Protein AF-B3SDQ0-F1 (afdb_monomer_lite)

Radius of gyration: 14.37 Å; chains: 1; bounding box: 38×29×38 Å

Structure (mmCIF, N/CA/C/O backbone):
data_AF-B3SDQ0-F1
#
_entry.id   AF-B3SDQ0-F1
#
loop_
_atom_site.group_PDB
_atom_site.id
_atom_site.type_symbol
_atom_site.label_atom_id
_atom_site.label_alt_id
_atom_site.label_comp_id
_atom_site.label_asym_id
_atom_site.label_entity_id
_atom_site.label_seq_id
_atom_site.pdbx_PDB_ins_code
_atom_site.Cartn_x
_atom_site.Cartn_y
_atom_site.Cartn_z
_atom_site.occupancy
_atom_site.B_iso_or_equiv
_atom_site.auth_seq_id
_atom_site.auth_comp_id
_atom_site.auth_asym_id
_atom_site.auth_atom_id
_atom_site.pdbx_PDB_model_num
ATOM 1 N N . LEU A 1 1 ? 3.861 2.923 15.725 1.00 76.81 1 LEU A N 1
ATOM 2 C CA . LEU A 1 1 ? 3.655 3.001 14.259 1.00 76.81 1 LEU A CA 1
ATOM 3 C C . LEU A 1 1 ? 4.619 2.074 13.528 1.00 76.81 1 LEU A C 1
ATOM 5 O O . LEU A 1 1 ? 4.179 1.387 12.621 1.00 76.81 1 LEU A O 1
ATOM 9 N N . ASP A 1 2 ? 5.866 1.959 13.979 1.00 91.12 2 ASP A N 1
ATOM 10 C CA . ASP A 1 2 ? 6.895 1.105 13.355 1.00 91.12 2 ASP A CA 1
ATOM 11 C C . ASP A 1 2 ? 6.496 -0.373 13.240 1.00 91.12 2 ASP A C 1
ATOM 13 O O . ASP A 1 2 ? 6.662 -0.984 12.187 1.00 91.12 2 ASP A O 1
ATOM 17 N N . GLN A 1 3 ? 5.874 -0.935 14.281 1.00 94.44 3 GLN A N 1
ATOM 18 C CA . GLN A 1 3 ? 5.351 -2.307 14.231 1.00 94.44 3 GLN A CA 1
ATOM 19 C C . GLN A 1 3 ? 4.236 -2.465 13.185 1.00 94.44 3 GLN A C 1
ATOM 21 O O . GLN A 1 3 ? 4.200 -3.457 12.467 1.00 94.44 3 GLN A O 1
ATOM 26 N N . PHE A 1 4 ? 3.345 -1.473 13.058 1.00 94.44 4 PHE A N 1
ATOM 27 C CA . PHE A 1 4 ? 2.298 -1.487 12.031 1.00 94.44 4 PHE A CA 1
ATOM 28 C C . PHE A 1 4 ? 2.902 -1.406 10.627 1.00 94.44 4 PHE A C 1
ATOM 30 O O . PHE A 1 4 ? 2.474 -2.137 9.740 1.00 94.44 4 PHE A O 1
ATOM 37 N N . ALA A 1 5 ? 3.903 -0.540 10.434 1.00 94.00 5 ALA A N 1
ATOM 38 C CA . ALA A 1 5 ? 4.616 -0.421 9.168 1.00 94.00 5 ALA A CA 1
ATOM 39 C C . ALA A 1 5 ? 5.294 -1.745 8.786 1.00 94.00 5 ALA A C 1
ATOM 41 O O . ALA A 1 5 ? 5.126 -2.199 7.660 1.00 94.00 5 ALA A O 1
ATOM 42 N N . SER A 1 6 ? 5.951 -2.403 9.746 1.00 97.00 6 SER A N 1
ATOM 43 C CA . SER A 1 6 ? 6.598 -3.707 9.543 1.00 97.00 6 SER A CA 1
ATOM 44 C C . SER A 1 6 ? 5.587 -4.789 9.144 1.00 97.00 6 SER A C 1
ATOM 46 O O . SER A 1 6 ? 5.798 -5.530 8.188 1.00 97.00 6 SER A O 1
ATOM 48 N N . GLU A 1 7 ? 4.443 -4.864 9.829 1.00 97.81 7 GLU A N 1
ATOM 49 C CA . GLU A 1 7 ? 3.399 -5.838 9.484 1.00 97.81 7 GLU A CA 1
ATOM 50 C C . GLU A 1 7 ? 2.736 -5.549 8.135 1.00 97.81 7 GLU A C 1
ATOM 52 O O . GLU A 1 7 ? 2.388 -6.475 7.399 1.00 97.81 7 GLU A O 1
ATOM 57 N N . LEU A 1 8 ? 2.574 -4.271 7.787 1.00 97.19 8 LEU A N 1
ATOM 58 C CA . LEU A 1 8 ? 2.064 -3.874 6.483 1.00 97.19 8 LEU A CA 1
ATOM 59 C C . LEU A 1 8 ? 3.052 -4.227 5.368 1.00 97.19 8 LEU A C 1
ATOM 61 O O . LEU A 1 8 ? 2.624 -4.735 4.336 1.00 97.19 8 LEU A O 1
ATOM 65 N N . GLU A 1 9 ? 4.349 -4.002 5.573 1.00 97.50 9 GLU A N 1
ATOM 66 C CA . GLU A 1 9 ? 5.406 -4.368 4.628 1.00 97.50 9 GLU A CA 1
ATOM 67 C C . GLU A 1 9 ? 5.407 -5.875 4.348 1.00 97.50 9 GLU A C 1
ATOM 69 O O . GLU A 1 9 ? 5.382 -6.285 3.185 1.00 97.50 9 GLU A O 1
ATOM 74 N N . LEU A 1 10 ? 5.331 -6.705 5.394 1.00 97.75 10 LEU A N 1
ATOM 75 C CA . LEU A 1 10 ? 5.221 -8.159 5.253 1.00 97.75 10 LEU A CA 1
ATOM 76 C C . LEU A 1 10 ? 3.967 -8.559 4.465 1.00 97.75 10 LEU A C 1
ATOM 78 O O . LEU A 1 10 ? 4.038 -9.388 3.557 1.00 97.75 10 LEU A O 1
ATOM 82 N N . ALA A 1 11 ? 2.817 -7.963 4.785 1.00 97.62 11 ALA A N 1
ATOM 83 C CA . ALA A 1 11 ? 1.550 -8.284 4.135 1.00 97.62 11 ALA A CA 1
ATOM 84 C C . ALA A 1 11 ? 1.517 -7.843 2.659 1.00 97.62 11 ALA A C 1
ATOM 86 O O . ALA A 1 11 ? 1.003 -8.567 1.805 1.00 97.62 11 ALA A O 1
ATOM 87 N N . VAL A 1 12 ? 2.085 -6.675 2.343 1.00 97.94 12 VAL A N 1
ATOM 88 C CA . VAL A 1 12 ? 2.237 -6.174 0.969 1.00 97.94 12 VAL A CA 1
ATOM 89 C C . VAL A 1 12 ? 3.178 -7.072 0.173 1.00 97.94 12 VAL A C 1
ATOM 91 O O . VAL A 1 12 ? 2.813 -7.500 -0.920 1.00 97.94 12 VAL A O 1
ATOM 94 N N . THR A 1 13 ? 4.339 -7.410 0.736 1.00 97.50 13 THR A N 1
ATOM 95 C CA . THR A 1 13 ? 5.330 -8.283 0.090 1.00 97.50 13 THR A CA 1
ATOM 96 C C . THR A 1 13 ? 4.726 -9.647 -0.229 1.00 97.50 13 THR A C 1
ATOM 98 O O . THR A 1 13 ? 4.799 -10.098 -1.369 1.00 97.50 13 THR A O 1
ATOM 101 N N . ALA A 1 14 ? 4.036 -10.261 0.737 1.00 97.88 14 ALA A N 1
ATOM 102 C CA . ALA A 1 14 ? 3.358 -11.537 0.532 1.00 97.88 14 ALA A CA 1
ATOM 103 C C . ALA A 1 14 ? 2.234 -11.450 -0.512 1.00 97.88 14 ALA A C 1
ATOM 105 O O . ALA A 1 14 ? 2.096 -12.353 -1.332 1.00 97.88 14 ALA A O 1
ATOM 106 N N . LYS A 1 15 ? 1.439 -10.366 -0.522 1.00 97.69 15 LYS A N 1
ATOM 107 C CA . LYS A 1 15 ? 0.412 -10.158 -1.556 1.00 97.69 15 LYS A CA 1
ATOM 108 C C . LYS A 1 15 ? 1.051 -10.073 -2.940 1.00 97.69 15 LYS A C 1
ATOM 110 O O . LYS A 1 15 ? 0.484 -10.587 -3.891 1.00 97.69 15 LYS A O 1
ATOM 115 N N . PHE A 1 16 ? 2.180 -9.385 -3.080 1.00 98.12 16 PHE A N 1
ATOM 116 C CA . PHE A 1 16 ? 2.767 -9.088 -4.390 1.00 98.12 16 PHE A CA 1
ATOM 117 C C . PHE A 1 16 ? 3.613 -10.228 -4.957 1.00 98.12 16 PHE A C 1
ATOM 119 O O . PHE A 1 16 ? 3.961 -10.179 -6.140 1.00 98.12 16 PHE A O 1
ATOM 126 N N . ASP A 1 17 ? 3.911 -11.250 -4.156 1.00 97.94 17 ASP A N 1
ATOM 127 C CA . ASP A 1 17 ? 4.641 -12.430 -4.603 1.00 97.94 17 ASP A CA 1
ATOM 128 C C . ASP A 1 17 ? 3.949 -13.107 -5.805 1.00 97.94 17 ASP A C 1
ATOM 130 O O . ASP A 1 17 ? 2.719 -13.181 -5.906 1.00 97.94 17 ASP A O 1
ATOM 134 N N . GLY A 1 18 ? 4.746 -13.501 -6.802 1.00 97.94 18 GLY A N 1
ATOM 135 C CA . GLY A 1 18 ? 4.268 -13.993 -8.105 1.00 97.94 18 GLY A CA 1
ATOM 136 C C . GLY A 1 18 ? 3.563 -12.956 -9.004 1.00 97.94 18 GLY A C 1
ATOM 137 O O . GLY A 1 18 ? 3.243 -13.256 -10.158 1.00 97.94 18 GLY A O 1
ATOM 138 N N . HIS A 1 19 ? 3.354 -11.729 -8.518 1.00 98.31 19 HIS A N 1
ATOM 139 C CA . HIS A 1 19 ? 2.640 -10.646 -9.201 1.00 98.31 19 HIS A CA 1
ATOM 140 C C . HIS A 1 19 ? 3.502 -9.389 -9.350 1.00 98.31 19 HIS A C 1
ATOM 142 O O . HIS A 1 19 ? 2.969 -8.282 -9.405 1.00 98.31 19 HIS A O 1
ATOM 148 N N . TRP A 1 20 ? 4.824 -9.538 -9.441 1.00 98.31 20 TRP A N 1
ATOM 149 C CA . TRP A 1 20 ? 5.780 -8.452 -9.662 1.00 98.31 20 TRP A CA 1
ATOM 150 C C . TRP A 1 20 ? 6.523 -8.666 -10.986 1.0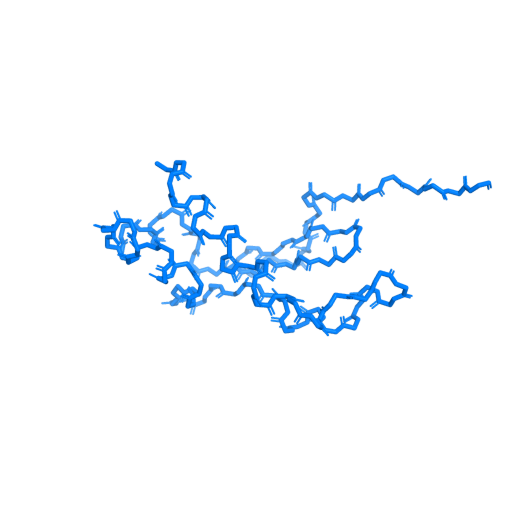0 98.31 20 TRP A C 1
ATOM 152 O O . TRP A 1 20 ? 7.252 -9.643 -11.136 1.00 98.31 20 TRP A O 1
ATOM 162 N N . TYR A 1 21 ? 6.327 -7.774 -11.964 1.00 97.75 21 TYR A N 1
ATOM 163 C CA . TYR A 1 21 ? 6.857 -7.940 -13.328 1.00 97.75 21 TYR A CA 1
ATOM 164 C C . TYR A 1 21 ? 7.682 -6.713 -13.752 1.00 97.75 21 TYR A C 1
ATOM 166 O O . TYR A 1 21 ? 7.137 -5.818 -14.399 1.00 97.75 21 TYR A O 1
ATOM 174 N N . PRO A 1 22 ? 8.986 -6.634 -13.424 1.00 96.38 22 PRO A N 1
ATOM 175 C CA . PRO A 1 22 ? 9.795 -5.439 -13.700 1.00 96.38 22 PRO A CA 1
ATOM 176 C C . PRO A 1 22 ? 9.846 -5.022 -15.178 1.00 96.38 22 PRO A C 1
ATOM 178 O O . PRO A 1 22 ? 9.941 -3.843 -15.494 1.00 96.38 22 PRO A O 1
ATOM 181 N N . GLN A 1 23 ? 9.726 -5.986 -16.086 1.00 96.69 23 GLN A N 1
ATOM 182 C CA . GLN A 1 23 ? 9.792 -5.812 -17.537 1.00 96.69 23 GLN A CA 1
ATOM 183 C C . GLN A 1 23 ? 8.446 -5.379 -18.128 1.00 96.69 23 GLN A C 1
ATOM 185 O O . GLN A 1 23 ? 8.389 -4.912 -19.260 1.00 96.69 23 GLN A O 1
ATOM 190 N N . GLN A 1 24 ? 7.357 -5.540 -17.372 1.00 97.25 24 GLN A N 1
ATOM 191 C CA . GLN A 1 24 ? 6.018 -5.074 -17.728 1.00 97.25 24 GLN A CA 1
ATOM 192 C C . GLN A 1 24 ? 5.352 -4.468 -16.482 1.00 97.25 24 GLN A C 1
ATOM 194 O O . GLN A 1 24 ? 4.442 -5.090 -15.929 1.00 97.25 24 GLN A O 1
ATOM 199 N N . PRO A 1 25 ? 5.781 -3.278 -16.014 1.00 97.19 25 PRO A N 1
ATOM 200 C CA . PRO A 1 25 ? 5.346 -2.734 -14.724 1.00 97.19 25 PRO A CA 1
ATOM 201 C C . PRO A 1 25 ? 3.825 -2.625 -14.563 1.00 97.19 25 PRO A C 1
ATOM 203 O O . PRO A 1 25 ? 3.290 -2.903 -13.491 1.00 97.19 25 PRO A O 1
ATOM 206 N N . SER A 1 26 ? 3.104 -2.316 -15.646 1.00 96.81 26 SER A N 1
ATOM 207 C CA . SER A 1 26 ? 1.639 -2.223 -15.649 1.00 96.81 26 SER A CA 1
ATOM 208 C C . SER A 1 26 ? 0.931 -3.572 -15.460 1.00 96.81 26 SER A C 1
ATOM 210 O O . SER A 1 26 ? -0.213 -3.612 -14.995 1.00 96.81 26 SER A O 1
ATOM 212 N N . LYS A 1 27 ? 1.589 -4.700 -15.766 1.00 98.25 27 LYS A N 1
ATOM 213 C CA . LYS A 1 27 ? 1.026 -6.037 -15.552 1.00 98.25 27 LYS A CA 1
ATOM 214 C C . LYS A 1 27 ? 0.816 -6.252 -14.054 1.00 98.25 27 LYS A C 1
ATOM 216 O O . LYS A 1 27 ? 1.733 -6.107 -13.250 1.00 98.25 27 LYS A O 1
ATOM 221 N N . GLY A 1 28 ? -0.413 -6.582 -13.664 1.00 98.19 28 GLY A N 1
ATOM 222 C CA . GLY A 1 28 ? -0.780 -6.767 -12.257 1.00 98.19 28 GLY A CA 1
ATOM 223 C C . GLY A 1 28 ? -0.908 -5.475 -11.435 1.00 98.19 28 GLY A C 1
ATOM 224 O O . GLY A 1 28 ? -1.171 -5.570 -10.241 1.00 98.19 28 GLY A O 1
ATOM 225 N N . SER A 1 29 ? -0.794 -4.281 -12.031 1.00 98.38 29 SER A N 1
ATOM 226 C CA . SER A 1 29 ? -0.891 -3.005 -11.295 1.00 98.38 29 SER A CA 1
ATOM 227 C C . SER A 1 29 ? -2.222 -2.861 -10.538 1.00 98.38 29 SER A C 1
ATOM 229 O O . SER A 1 29 ? -2.241 -2.549 -9.349 1.00 98.38 29 SER A O 1
ATOM 231 N N . ALA A 1 30 ? -3.350 -3.230 -11.159 1.00 97.94 30 ALA A N 1
ATOM 232 C CA . ALA A 1 30 ? -4.655 -3.232 -10.484 1.00 97.94 30 ALA A CA 1
ATOM 233 C C . ALA A 1 30 ? -4.725 -4.211 -9.295 1.00 97.94 30 ALA A C 1
ATOM 235 O O . ALA A 1 30 ? -5.374 -3.916 -8.296 1.00 97.94 30 ALA A O 1
ATOM 236 N N . TYR A 1 31 ? -4.039 -5.355 -9.384 1.00 98.25 31 TYR A N 1
ATOM 237 C CA . TYR A 1 31 ? -3.958 -6.327 -8.293 1.00 98.25 31 TYR A CA 1
ATOM 238 C C . TYR A 1 31 ? -3.131 -5.779 -7.122 1.00 98.25 31 TYR A C 1
ATOM 240 O O . TYR A 1 31 ? -3.525 -5.911 -5.959 1.00 98.25 31 TYR A O 1
ATOM 248 N N . ARG A 1 32 ? -2.005 -5.122 -7.419 1.00 98.56 32 ARG A N 1
ATOM 249 C CA . ARG A 1 32 ? -1.121 -4.522 -6.413 1.00 98.56 32 ARG A CA 1
ATOM 250 C C . ARG A 1 32 ? -1.674 -3.234 -5.807 1.00 98.56 32 ARG A C 1
ATOM 252 O O . ARG A 1 32 ? -1.344 -2.924 -4.666 1.00 98.56 32 ARG A O 1
ATOM 259 N N . CYS A 1 33 ? -2.560 -2.534 -6.514 1.00 98.19 33 CYS A N 1
ATOM 260 C CA . CYS A 1 33 ? -3.176 -1.299 -6.044 1.00 98.19 33 CYS A CA 1
ATOM 261 C C . CYS A 1 33 ? -3.817 -1.472 -4.654 1.00 98.19 33 CYS A C 1
ATOM 263 O O . CYS A 1 33 ? -4.575 -2.414 -4.400 1.00 98.19 33 CYS A O 1
ATOM 265 N N . ILE A 1 34 ? -3.500 -0.550 -3.745 1.00 98.06 34 ILE A N 1
ATOM 266 C CA . ILE A 1 34 ? -4.097 -0.448 -2.415 1.00 98.06 34 ILE A CA 1
ATOM 267 C C . ILE A 1 34 ? -5.144 0.658 -2.476 1.00 98.06 34 ILE A C 1
ATOM 269 O O . ILE A 1 34 ? -4.825 1.830 -2.683 1.00 98.06 34 ILE A O 1
ATOM 273 N N . VAL A 1 35 ? -6.405 0.269 -2.299 1.00 97.56 35 VAL A N 1
ATOM 274 C CA . VAL A 1 35 ? -7.549 1.177 -2.405 1.00 97.56 35 VAL A CA 1
ATOM 275 C C . VAL A 1 35 ? -8.226 1.342 -1.053 1.00 97.56 35 VAL A C 1
ATOM 277 O O . VAL A 1 35 ? -8.605 0.364 -0.412 1.00 97.56 35 VAL A O 1
ATOM 280 N N . ILE A 1 36 ? -8.422 2.594 -0.657 1.00 97.06 36 ILE A N 1
ATOM 281 C CA . ILE A 1 36 ? -9.314 3.004 0.427 1.00 97.06 36 ILE A CA 1
ATOM 282 C C . ILE A 1 36 ? -10.445 3.780 -0.237 1.00 97.06 36 ILE A C 1
ATOM 284 O O . ILE A 1 36 ? -10.187 4.710 -0.995 1.00 97.06 36 ILE A O 1
ATOM 288 N N . ASN A 1 37 ? -11.696 3.394 -0.003 1.00 94.50 37 ASN A N 1
ATOM 289 C CA . ASN A 1 37 ? -12.857 4.103 -0.550 1.00 94.50 37 ASN A CA 1
ATOM 290 C C . ASN A 1 37 ? -14.067 3.907 0.365 1.00 94.50 37 ASN A C 1
ATOM 292 O O . ASN A 1 37 ? -14.829 2.954 0.207 1.00 94.50 37 ASN A O 1
ATOM 296 N N . GLY A 1 38 ? -14.174 4.740 1.401 1.00 89.00 38 GLY A N 1
ATOM 297 C CA . GLY A 1 38 ? -15.167 4.580 2.473 1.00 89.00 38 GLY A CA 1
ATOM 298 C C . GLY A 1 38 ? -14.953 3.350 3.373 1.00 89.00 38 GLY A C 1
ATOM 299 O O . GLY A 1 38 ? -15.609 3.226 4.403 1.00 89.00 38 GLY A O 1
ATOM 300 N N . LYS A 1 39 ? -14.024 2.458 3.011 1.00 92.44 39 LYS A N 1
ATOM 301 C CA . LYS A 1 39 ? -13.572 1.294 3.779 1.00 92.44 39 LYS A CA 1
ATOM 302 C C . LYS A 1 39 ? -12.058 1.169 3.673 1.00 92.44 39 LYS A C 1
ATOM 304 O O . LYS A 1 39 ? -11.488 1.490 2.626 1.00 92.44 39 LYS A O 1
ATOM 309 N N . LEU A 1 40 ? -11.432 0.722 4.759 1.00 95.44 40 LEU A N 1
ATOM 310 C CA . LEU A 1 40 ? -9.994 0.499 4.821 1.00 95.44 40 LEU A CA 1
ATOM 311 C C . LEU A 1 40 ? -9.623 -0.729 3.975 1.00 95.44 40 LEU A C 1
ATOM 313 O O . LEU A 1 40 ? -10.405 -1.668 3.849 1.00 95.44 40 LEU A O 1
ATOM 317 N N . HIS A 1 41 ? -8.437 -0.718 3.370 1.00 97.00 41 HIS A N 1
ATOM 318 C CA . HIS A 1 41 ? -7.978 -1.862 2.588 1.00 97.00 41 HIS A CA 1
ATOM 319 C C . HIS A 1 41 ? -7.698 -3.072 3.507 1.00 97.00 41 HIS A C 1
ATOM 321 O O . HIS A 1 41 ? -7.065 -2.880 4.549 1.00 97.00 41 HIS A O 1
ATOM 327 N N . PRO A 1 42 ? -8.031 -4.319 3.114 1.00 96.38 42 PRO A N 1
ATOM 328 C CA . PRO A 1 42 ? -7.837 -5.498 3.965 1.00 96.38 42 PRO A CA 1
ATOM 329 C C . PRO A 1 42 ? -6.407 -5.692 4.487 1.00 96.38 42 PRO A C 1
ATOM 331 O O . PRO A 1 42 ? -6.225 -6.097 5.627 1.00 96.38 42 PRO A O 1
ATOM 334 N N . LEU A 1 43 ? -5.379 -5.356 3.697 1.00 96.81 43 LEU A N 1
ATOM 335 C CA . LEU A 1 43 ? -3.983 -5.415 4.172 1.00 96.81 43 LEU A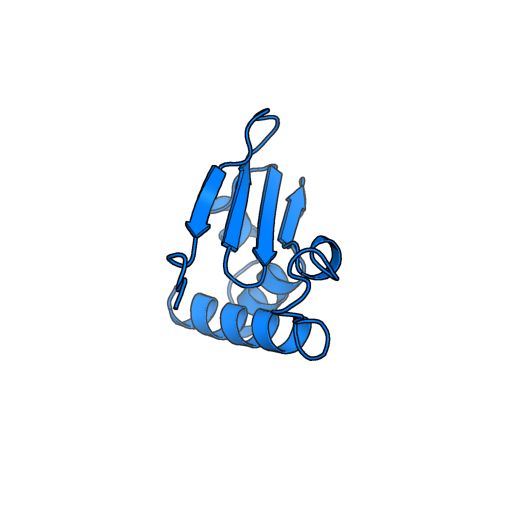 CA 1
ATOM 336 C C . LEU A 1 43 ? -3.716 -4.477 5.359 1.00 96.81 43 LEU A C 1
ATOM 338 O O . LEU A 1 43 ? -3.009 -4.847 6.292 1.00 96.81 43 LEU A O 1
ATOM 342 N N . LEU A 1 44 ? -4.299 -3.276 5.340 1.00 96.75 44 LEU A N 1
ATOM 343 C CA . LEU A 1 44 ? -4.166 -2.313 6.433 1.00 96.75 44 LEU A CA 1
ATOM 344 C C . LEU A 1 44 ? -4.933 -2.805 7.666 1.00 96.75 44 LEU A C 1
ATOM 346 O O . LEU A 1 44 ? -4.446 -2.673 8.784 1.00 96.75 44 LEU A O 1
ATOM 350 N N . GLU A 1 45 ? -6.106 -3.414 7.475 1.00 96.50 45 GLU A N 1
ATOM 351 C CA . GLU A 1 45 ? -6.877 -4.028 8.563 1.00 96.50 45 GLU A CA 1
ATOM 352 C C . GLU A 1 45 ? -6.129 -5.207 9.201 1.00 96.50 45 GLU A C 1
ATOM 354 O O . GLU A 1 45 ? -6.076 -5.314 10.426 1.00 96.50 45 GLU A O 1
ATOM 359 N N . GLN A 1 46 ? -5.510 -6.064 8.385 1.00 96.31 46 GLN A N 1
ATOM 360 C CA . GLN A 1 46 ? -4.702 -7.194 8.840 1.00 96.31 46 GLN A CA 1
ATOM 361 C C . GLN A 1 46 ? -3.479 -6.733 9.635 1.00 96.31 46 GLN A C 1
ATOM 363 O O . GLN A 1 46 ? -3.258 -7.231 10.739 1.00 96.31 46 GLN A O 1
ATOM 368 N N . ALA A 1 47 ? -2.724 -5.759 9.117 1.00 97.00 47 ALA A N 1
ATOM 369 C CA . ALA A 1 47 ? -1.577 -5.190 9.818 1.00 97.00 47 ALA A CA 1
ATOM 370 C C . ALA A 1 47 ? -1.998 -4.559 11.155 1.00 97.00 47 ALA A C 1
ATOM 372 O O . ALA A 1 47 ? -1.376 -4.825 12.180 1.00 97.00 47 ALA A O 1
ATOM 373 N N . ALA A 1 48 ? -3.107 -3.807 11.174 1.00 96.12 48 ALA A N 1
ATOM 374 C CA . ALA A 1 48 ? -3.664 -3.214 12.391 1.00 96.12 48 ALA A CA 1
ATOM 375 C C . ALA A 1 48 ? -3.997 -4.280 13.443 1.00 96.12 48 ALA A C 1
ATOM 377 O O . ALA A 1 48 ? -3.582 -4.174 14.598 1.00 96.12 48 ALA A O 1
ATOM 378 N N . LYS A 1 49 ? -4.690 -5.345 13.020 1.00 96.00 49 LYS A N 1
ATOM 379 C CA . LYS A 1 49 ? -5.084 -6.458 13.887 1.00 96.00 49 LYS A CA 1
ATOM 380 C C . LYS A 1 49 ? -3.875 -7.151 14.512 1.00 96.00 49 LYS A C 1
ATOM 382 O O . LYS A 1 49 ? -3.913 -7.453 15.701 1.00 96.00 49 LYS A O 1
ATOM 387 N N . LYS A 1 50 ? -2.815 -7.395 13.737 1.00 96.75 50 LYS A N 1
ATOM 388 C CA . LYS A 1 50 ? -1.605 -8.070 14.230 1.00 96.75 50 LYS A CA 1
ATOM 389 C C . LYS A 1 50 ? -0.888 -7.297 15.332 1.00 96.75 50 LYS A C 1
ATOM 391 O O . LYS A 1 50 ? -0.363 -7.914 16.249 1.00 96.75 50 LYS A O 1
ATOM 396 N N . VAL A 1 51 ? -0.917 -5.968 15.276 1.00 96.12 51 VAL A N 1
ATOM 397 C CA . VAL A 1 51 ? -0.306 -5.109 16.303 1.00 96.12 51 VAL A CA 1
ATOM 398 C C . VAL A 1 51 ? -1.293 -4.667 17.391 1.00 96.12 51 VAL A C 1
ATOM 400 O O . VAL A 1 51 ? -0.980 -3.787 18.187 1.00 96.12 51 VAL A O 1
ATOM 403 N N . GLY A 1 52 ? -2.502 -5.240 17.424 1.00 96.12 52 GLY A N 1
ATOM 404 C CA . GLY A 1 52 ? -3.516 -4.931 18.435 1.00 96.12 52 GLY A CA 1
ATOM 405 C C . GLY A 1 52 ? -4.133 -3.532 18.324 1.00 96.12 52 GLY A C 1
ATOM 406 O O . GLY A 1 52 ? -4.689 -3.030 19.299 1.00 96.12 52 GLY A O 1
ATOM 407 N N . VAL A 1 53 ? -4.055 -2.885 17.157 1.00 94.75 53 VAL A N 1
ATOM 408 C CA . VAL A 1 53 ? -4.627 -1.551 16.922 1.00 94.75 53 VAL A CA 1
ATOM 409 C C . VAL A 1 53 ? -5.968 -1.674 16.201 1.00 94.75 53 VAL A C 1
ATOM 411 O O . VAL A 1 53 ? -6.108 -2.406 15.222 1.00 94.75 53 VAL A O 1
ATOM 414 N N . SER A 1 54 ? -6.971 -0.917 16.655 1.00 94.88 54 SER A N 1
ATOM 415 C CA . SER A 1 54 ? -8.272 -0.859 15.980 1.00 94.88 54 SER A CA 1
ATOM 416 C C . SER A 1 54 ? -8.132 -0.312 14.557 1.00 94.88 54 SER A C 1
ATOM 418 O O . SER A 1 54 ? -7.575 0.769 14.344 1.00 94.88 54 SER A O 1
ATOM 420 N N . SER A 1 55 ? -8.727 -0.998 13.581 1.00 92.62 55 SER A N 1
ATOM 421 C CA . SER A 1 55 ? -8.788 -0.536 12.188 1.00 92.62 55 SER A CA 1
ATOM 422 C C . SER A 1 55 ? -9.451 0.840 12.056 1.00 92.62 55 SER A C 1
ATOM 424 O O . SER A 1 55 ? -9.110 1.596 11.154 1.00 92.62 55 SER A O 1
ATOM 426 N N . GLN A 1 56 ? -10.341 1.215 12.983 1.00 92.69 56 GLN A N 1
ATOM 427 C CA . GLN A 1 56 ? -10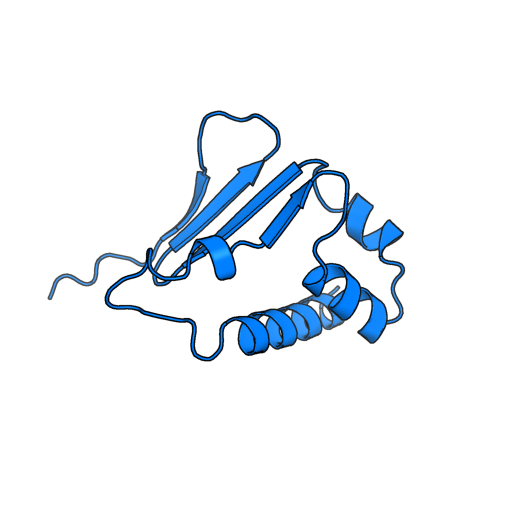.963 2.544 13.018 1.00 92.69 56 GLN A CA 1
ATOM 428 C C . GLN A 1 56 ? -9.960 3.644 13.384 1.00 92.69 56 GLN A C 1
ATOM 430 O O . GLN A 1 56 ? -10.088 4.764 12.898 1.00 92.69 56 GLN A O 1
ATOM 435 N N . ILE A 1 57 ? -8.970 3.347 14.234 1.00 92.69 57 ILE A N 1
ATOM 436 C CA . ILE A 1 57 ? -7.884 4.284 14.550 1.00 92.69 57 ILE A CA 1
ATOM 437 C C . ILE A 1 57 ? -7.016 4.464 13.310 1.00 92.69 57 ILE A C 1
ATOM 439 O O . ILE A 1 57 ? -6.791 5.594 12.892 1.00 92.69 57 ILE A O 1
ATOM 443 N N . ILE A 1 58 ? -6.616 3.361 12.671 1.00 93.19 58 ILE A N 1
ATOM 444 C CA . ILE A 1 58 ? -5.825 3.396 11.436 1.00 93.19 58 ILE A CA 1
ATOM 445 C C . ILE A 1 58 ? -6.549 4.181 10.338 1.00 93.19 58 ILE A C 1
ATOM 447 O O . ILE A 1 58 ? -5.946 5.055 9.725 1.00 93.19 58 ILE A O 1
ATOM 451 N N . ALA A 1 59 ? -7.849 3.948 10.140 1.00 93.00 59 ALA A N 1
ATOM 452 C CA . ALA A 1 59 ? -8.642 4.633 9.121 1.00 93.00 59 ALA A CA 1
ATOM 453 C C . ALA A 1 59 ? -8.642 6.165 9.264 1.00 93.00 59 ALA A C 1
ATOM 455 O O . ALA A 1 59 ? -8.665 6.854 8.250 1.00 93.00 59 ALA A O 1
ATOM 456 N N . LYS A 1 60 ? -8.543 6.712 10.487 1.00 93.00 60 LYS A N 1
ATOM 457 C CA . LYS A 1 60 ? -8.471 8.170 10.719 1.00 93.00 60 LYS A CA 1
ATOM 458 C C . LYS A 1 60 ? -7.192 8.815 10.179 1.00 93.00 60 LYS A C 1
ATOM 460 O O . LYS A 1 60 ? -7.163 10.028 10.002 1.00 93.00 60 LYS A O 1
ATOM 465 N N . HIS A 1 61 ? -6.147 8.028 9.932 1.00 91.50 61 HIS A N 1
ATOM 466 C CA . HIS A 1 61 ? -4.883 8.511 9.374 1.00 91.50 61 HIS A CA 1
ATOM 467 C C . HIS A 1 61 ? -4.857 8.504 7.840 1.00 91.50 61 HIS A C 1
ATOM 469 O O . HIS A 1 61 ? -3.898 8.997 7.249 1.00 91.50 61 HIS A O 1
ATOM 475 N N . PHE A 1 62 ? -5.893 7.970 7.190 1.00 93.00 62 PHE A N 1
ATOM 476 C CA . PHE A 1 62 ? -6.003 7.925 5.737 1.00 93.00 62 PHE A CA 1
ATOM 477 C C . PHE A 1 62 ? -7.105 8.862 5.232 1.00 93.00 62 PHE A C 1
ATOM 479 O O . PHE A 1 62 ? -8.085 9.113 5.935 1.00 93.00 62 PHE A O 1
ATOM 486 N N . PRO A 1 63 ? -6.990 9.375 3.995 1.00 94.12 63 PRO A N 1
ATOM 487 C CA . PRO A 1 63 ? -8.092 10.092 3.373 1.00 94.12 63 PRO A CA 1
ATOM 488 C C . PRO A 1 63 ? -9.250 9.134 3.050 1.00 94.12 63 PRO A C 1
ATOM 490 O O . PRO A 1 63 ? -9.050 7.938 2.833 1.00 94.12 63 PRO A O 1
ATOM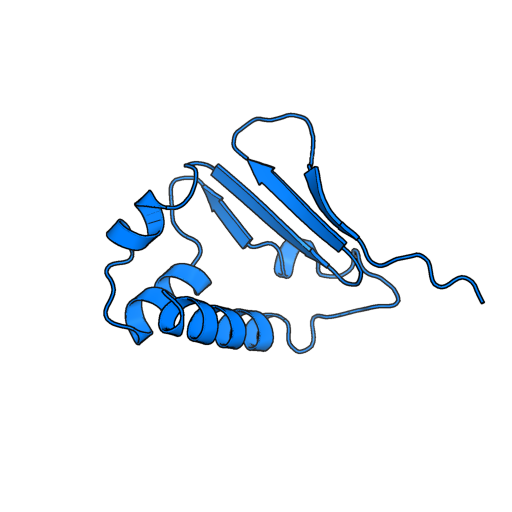 493 N N . ASN A 1 64 ? -10.463 9.685 2.944 1.00 90.75 64 ASN A N 1
ATOM 494 C CA . ASN A 1 64 ? -11.690 8.918 2.676 1.00 90.75 64 ASN A CA 1
ATOM 495 C C . ASN A 1 64 ? -11.627 8.092 1.383 1.00 90.75 64 ASN A C 1
ATOM 497 O O . ASN A 1 64 ? -12.269 7.041 1.282 1.00 90.75 64 ASN A O 1
ATOM 501 N N . LYS A 1 65 ? -10.876 8.581 0.391 1.00 96.25 65 LYS A N 1
ATOM 502 C CA . LYS A 1 65 ? -10.615 7.882 -0.860 1.00 96.25 65 LYS A CA 1
ATOM 503 C C . LYS A 1 65 ? -9.133 8.023 -1.229 1.00 96.25 65 LYS A C 1
ATOM 505 O O . LYS A 1 65 ? -8.634 9.134 -1.395 1.00 96.25 65 LYS A O 1
ATOM 510 N N . LEU A 1 66 ? -8.440 6.897 -1.353 1.00 97.44 66 LEU A N 1
ATOM 511 C CA . LEU A 1 66 ? -7.043 6.774 -1.766 1.00 97.44 66 LEU A CA 1
ATOM 512 C C . LEU A 1 66 ? -6.928 5.626 -2.761 1.00 97.44 66 LEU A C 1
ATOM 514 O O . LEU A 1 66 ? -7.433 4.535 -2.511 1.00 97.44 66 LEU A O 1
ATOM 518 N N . TYR A 1 67 ? -6.199 5.860 -3.840 1.00 97.88 67 TYR A N 1
ATOM 519 C CA . TYR A 1 67 ? -5.664 4.819 -4.705 1.00 97.88 67 TYR A CA 1
ATOM 520 C C . TYR A 1 67 ? -4.151 4.942 -4.643 1.00 97.88 67 TYR A C 1
ATOM 522 O O . TYR A 1 67 ? -3.632 6.027 -4.900 1.00 97.88 67 TYR A O 1
ATOM 530 N N . LEU A 1 68 ? -3.465 3.872 -4.265 1.00 98.25 68 LEU A N 1
ATOM 531 C CA . LEU A 1 68 ? -2.012 3.803 -4.206 1.00 98.25 68 LEU A CA 1
ATOM 532 C C . LEU A 1 68 ? -1.554 2.668 -5.118 1.00 98.25 68 LEU A C 1
ATOM 534 O O . LEU A 1 68 ? -1.869 1.505 -4.868 1.00 98.25 68 LEU A O 1
ATOM 538 N N . TRP A 1 69 ? -0.834 3.012 -6.176 1.00 98.50 69 TRP A N 1
ATOM 539 C CA . TRP A 1 69 ? -0.186 2.066 -7.072 1.00 98.50 69 TRP A CA 1
ATOM 540 C C . TRP A 1 69 ? 1.253 1.866 -6.623 1.00 98.50 69 TRP A C 1
ATOM 542 O O . TRP A 1 69 ? 1.978 2.829 -6.370 1.00 98.50 69 TRP A O 1
ATOM 552 N N . ILE A 1 70 ? 1.632 0.600 -6.483 1.00 98.38 70 ILE A N 1
ATOM 553 C CA . ILE A 1 70 ? 2.981 0.179 -6.123 1.00 98.38 70 ILE A CA 1
ATOM 554 C C . ILE A 1 70 ? 3.417 -0.756 -7.241 1.00 98.38 70 ILE A C 1
ATOM 556 O O . ILE A 1 70 ? 3.064 -1.940 -7.263 1.00 98.38 70 ILE A O 1
ATOM 560 N N . ASP A 1 71 ? 4.120 -0.185 -8.206 1.00 98.38 71 ASP A N 1
ATOM 561 C CA . ASP A 1 71 ? 4.525 -0.843 -9.434 1.00 98.38 71 ASP A CA 1
ATOM 562 C C . ASP A 1 71 ?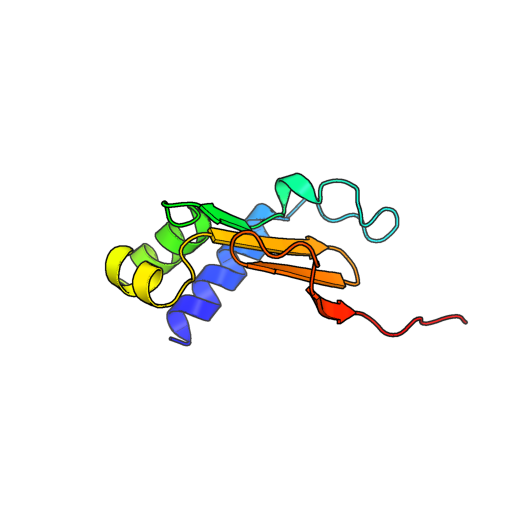 6.057 -0.864 -9.525 1.00 98.38 71 ASP A C 1
ATOM 564 O O . ASP A 1 71 ? 6.743 -0.073 -8.869 1.00 98.38 71 ASP A O 1
ATOM 568 N N . PRO A 1 72 ? 6.645 -1.786 -10.304 1.00 97.94 72 PRO A N 1
ATOM 569 C CA . PRO A 1 72 ? 8.076 -1.748 -10.544 1.00 97.94 72 PRO A CA 1
ATOM 570 C C . PRO A 1 72 ? 8.508 -0.370 -11.042 1.00 97.94 72 PRO A C 1
ATOM 572 O O . PRO A 1 72 ? 7.972 0.132 -12.027 1.00 97.94 72 PRO A O 1
ATOM 575 N N . ASN A 1 73 ? 9.494 0.209 -10.355 1.00 96.44 73 ASN A N 1
ATOM 576 C CA . ASN A 1 73 ? 10.081 1.520 -10.636 1.00 96.44 73 ASN A CA 1
ATOM 577 C C . ASN A 1 73 ? 9.180 2.738 -10.377 1.00 96.44 73 ASN A C 1
ATOM 579 O O . ASN A 1 73 ? 9.662 3.853 -10.546 1.00 96.44 73 ASN A O 1
ATOM 583 N N . GLU A 1 74 ? 7.933 2.580 -9.929 1.00 98.06 74 GLU A N 1
ATOM 584 C CA . GLU A 1 74 ? 7.053 3.716 -9.642 1.00 98.06 74 GLU A CA 1
ATOM 585 C C . GLU A 1 74 ? 6.124 3.442 -8.452 1.00 98.06 74 GLU A C 1
ATOM 587 O O . GLU A 1 74 ? 5.460 2.411 -8.364 1.00 98.06 74 GLU A O 1
ATOM 592 N N . VAL A 1 75 ? 6.023 4.415 -7.547 1.00 98.38 75 VAL A N 1
ATOM 593 C CA . VAL A 1 75 ? 4.927 4.488 -6.577 1.00 98.38 75 VAL A CA 1
ATOM 594 C C . VAL A 1 75 ? 4.167 5.770 -6.842 1.00 98.38 75 VAL A C 1
ATOM 596 O O . VAL A 1 75 ? 4.737 6.862 -6.796 1.00 98.38 75 VAL A O 1
ATOM 599 N N . SER A 1 76 ? 2.872 5.656 -7.094 1.00 98.44 76 SER A N 1
ATOM 600 C CA . SER A 1 76 ? 2.015 6.790 -7.422 1.00 98.44 76 SER A CA 1
ATOM 601 C C . SER A 1 76 ? 0.669 6.671 -6.726 1.00 98.44 76 SER A C 1
ATOM 603 O O . SER A 1 76 ? 0.249 5.599 -6.295 1.00 98.44 76 SER A O 1
ATOM 605 N N . TYR A 1 77 ? -0.005 7.798 -6.527 1.00 98.25 77 TYR A N 1
ATOM 606 C CA . TYR A 1 77 ? -1.252 7.827 -5.785 1.00 98.25 77 TYR A CA 1
ATOM 607 C C . TYR A 1 77 ? -2.239 8.856 -6.320 1.00 98.25 77 TYR A C 1
ATOM 609 O O . TYR A 1 77 ? -1.888 9.840 -6.972 1.00 98.25 77 TYR A O 1
ATOM 617 N N . ARG A 1 78 ? -3.508 8.649 -5.979 1.00 97.75 78 ARG A N 1
ATOM 618 C CA . ARG A 1 78 ? -4.592 9.607 -6.179 1.00 97.75 78 ARG A CA 1
ATOM 619 C C . ARG A 1 78 ? -5.446 9.677 -4.925 1.00 97.75 78 ARG A C 1
ATOM 621 O O . ARG A 1 78 ? -5.905 8.651 -4.429 1.00 97.75 78 ARG A O 1
ATOM 628 N N . ILE A 1 79 ? -5.678 10.889 -4.438 1.00 96.25 79 ILE A N 1
ATOM 629 C CA . ILE A 1 79 ? -6.514 11.148 -3.264 1.00 96.25 79 ILE A CA 1
ATOM 630 C C . ILE A 1 79 ? -7.831 11.776 -3.715 1.00 96.25 79 ILE A C 1
ATOM 632 O O . ILE A 1 79 ? -7.836 12.703 -4.526 1.00 96.25 79 ILE A O 1
ATOM 636 N N . ASN A 1 80 ? -8.940 11.311 -3.143 1.00 91.38 80 ASN A N 1
ATOM 637 C CA . ASN A 1 80 ? -10.290 11.797 -3.417 1.00 91.38 80 ASN A CA 1
ATOM 638 C C . ASN A 1 80 ? -10.595 11.800 -4.924 1.00 91.38 80 ASN A C 1
ATOM 640 O O . ASN A 1 80 ? -10.246 10.855 -5.634 1.00 91.38 80 ASN A O 1
ATOM 644 N N . ASP A 1 81 ? -11.250 12.854 -5.400 1.00 89.12 81 ASP A N 1
ATOM 645 C CA . ASP A 1 81 ? -11.627 13.031 -6.801 1.00 89.12 81 ASP A CA 1
ATOM 646 C C . ASP A 1 81 ? -10.638 13.951 -7.540 1.00 89.12 81 ASP A C 1
ATOM 648 O O . ASP A 1 81 ? -10.984 14.618 -8.518 1.00 89.12 81 ASP A O 1
ATOM 652 N N . GLN A 1 82 ? -9.384 14.012 -7.068 1.00 91.44 82 GLN A N 1
ATOM 653 C CA . GLN A 1 82 ? -8.329 14.735 -7.772 1.00 91.44 82 GLN A CA 1
ATOM 654 C C . GLN A 1 82 ? -8.134 14.130 -9.162 1.00 91.44 82 GLN A C 1
ATOM 656 O O . GLN A 1 82 ? -7.972 12.921 -9.311 1.00 91.44 82 GLN A O 1
ATOM 661 N N . ARG A 1 83 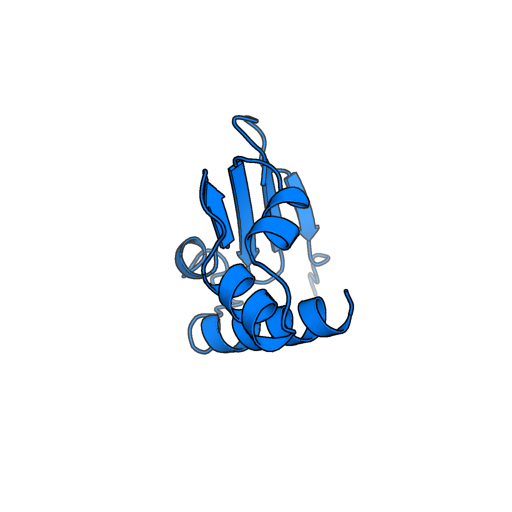? -8.122 14.981 -10.192 1.00 88.81 83 ARG A N 1
ATOM 662 C CA . ARG A 1 83 ? -7.922 14.531 -11.578 1.00 88.81 83 ARG A CA 1
ATOM 663 C C . ARG A 1 83 ? -6.518 13.975 -11.813 1.00 88.81 83 ARG A C 1
ATOM 665 O O . ARG A 1 83 ? -6.362 13.044 -12.593 1.00 88.81 83 ARG A O 1
ATOM 672 N N . ALA A 1 84 ? -5.519 14.546 -11.144 1.00 93.56 84 ALA A N 1
ATOM 673 C CA . ALA A 1 84 ? -4.124 14.171 -11.320 1.00 93.56 84 ALA A CA 1
ATOM 674 C C . ALA A 1 84 ? -3.733 12.991 -10.422 1.00 93.56 84 ALA A C 1
ATOM 676 O O . ALA A 1 84 ? -4.033 12.980 -9.226 1.00 93.56 84 ALA A O 1
ATOM 677 N N . ILE A 1 85 ? -3.012 12.035 -11.007 1.00 96.62 85 ILE A N 1
ATOM 678 C CA . ILE A 1 85 ? -2.203 11.065 -10.269 1.00 96.62 85 ILE A CA 1
ATOM 679 C C . ILE A 1 85 ? -0.888 11.763 -9.911 1.00 96.62 85 ILE A C 1
ATOM 681 O O . ILE A 1 85 ? -0.322 12.485 -10.732 1.00 96.62 85 ILE A O 1
ATOM 685 N N . LYS A 1 86 ? -0.428 11.585 -8.675 1.00 97.44 86 LYS A N 1
ATOM 686 C CA . LYS A 1 86 ? 0.831 12.139 -8.176 1.00 97.44 86 LYS A CA 1
ATOM 687 C C . LYS A 1 86 ? 1.837 11.018 -7.976 1.00 97.44 86 LYS A C 1
ATOM 689 O O . LYS A 1 86 ? 1.515 10.010 -7.353 1.00 97.44 86 LYS A O 1
ATOM 694 N N . THR A 1 87 ? 3.056 11.221 -8.448 1.00 97.88 87 THR A N 1
ATOM 695 C CA . THR A 1 87 ? 4.161 10.287 -8.229 1.00 97.88 87 THR A CA 1
ATOM 696 C C . THR A 1 87 ? 4.796 10.557 -6.868 1.00 97.88 87 THR A C 1
ATOM 698 O O . THR A 1 87 ? 5.156 11.691 -6.556 1.00 97.88 87 THR A O 1
ATOM 701 N N . LEU A 1 88 ? 4.896 9.518 -6.042 1.00 97.75 88 LEU A N 1
ATOM 702 C CA . LEU A 1 88 ? 5.608 9.529 -4.763 1.00 97.75 88 LEU A CA 1
ATOM 703 C C . LEU A 1 88 ? 7.061 9.075 -4.940 1.00 97.75 88 LEU A C 1
ATOM 705 O O . LEU A 1 88 ? 7.962 9.640 -4.330 1.00 97.75 88 LEU A O 1
ATOM 709 N N . TYR A 1 89 ? 7.276 8.067 -5.783 1.00 97.75 89 TYR A N 1
ATOM 710 C CA . TYR A 1 89 ? 8.587 7.537 -6.129 1.00 97.75 89 TYR A CA 1
ATOM 711 C C . TYR A 1 89 ? 8.627 7.214 -7.619 1.00 97.75 89 TYR A C 1
ATOM 713 O O . TYR A 1 89 ? 7.674 6.659 -8.157 1.00 97.75 89 TYR A O 1
ATOM 721 N N . SER A 1 90 ? 9.748 7.527 -8.256 1.00 96.31 90 SER A N 1
ATOM 722 C CA . SER A 1 90 ? 10.110 7.032 -9.579 1.00 96.31 90 SER A CA 1
ATOM 723 C C . SER A 1 90 ? 11.572 6.631 -9.512 1.00 96.31 90 SER A C 1
ATOM 725 O O . SER A 1 90 ? 12.401 7.428 -9.062 1.00 96.31 90 SER A O 1
ATOM 727 N N . ALA A 1 91 ? 11.902 5.421 -9.952 1.00 92.19 91 ALA A N 1
ATOM 728 C CA . ALA A 1 91 ? 13.292 5.032 -10.093 1.00 92.19 91 ALA A CA 1
ATOM 729 C C . ALA A 1 91 ? 13.957 5.945 -11.140 1.00 92.19 91 ALA A C 1
ATOM 731 O O . ALA A 1 91 ? 13.318 6.298 -12.139 1.00 92.19 91 ALA A O 1
ATOM 732 N N . PRO A 1 92 ? 15.216 6.359 -10.926 1.00 83.00 92 PRO A N 1
ATOM 733 C CA . PRO A 1 92 ? 15.967 7.037 -11.966 1.00 83.00 92 PRO A CA 1
ATOM 734 C C . PRO A 1 92 ? 16.102 6.106 -13.172 1.00 83.00 92 PRO A C 1
ATOM 736 O O . PRO A 1 92 ? 16.376 4.917 -13.009 1.00 83.00 92 PRO A O 1
ATOM 739 N N . ASN A 1 93 ? 15.925 6.647 -14.380 1.00 65.56 93 ASN A N 1
ATOM 740 C CA . ASN A 1 93 ? 16.192 5.905 -15.608 1.00 65.56 93 ASN A CA 1
ATOM 741 C C . ASN A 1 93 ? 17.676 5.524 -15.634 1.00 65.56 93 ASN A C 1
ATOM 743 O O . ASN A 1 93 ? 18.528 6.356 -15.947 1.00 65.56 93 ASN A O 1
ATOM 747 N N . THR A 1 94 ? 17.995 4.272 -15.322 1.00 54.59 94 THR A N 1
ATOM 748 C CA . THR A 1 94 ? 19.300 3.683 -15.617 1.00 54.59 94 THR A CA 1
ATOM 749 C C . THR A 1 94 ? 19.316 3.290 -17.089 1.00 54.59 94 THR A C 1
ATOM 751 O O . THR A 1 94 ? 19.259 2.119 -17.453 1.00 54.59 94 THR A O 1
ATOM 754 N N . ASN A 1 95 ? 19.358 4.298 -17.959 1.00 47.34 95 ASN A N 1
ATOM 755 C CA . ASN A 1 95 ? 19.844 4.074 -19.311 1.00 47.34 95 ASN A CA 1
ATOM 756 C C . ASN A 1 95 ? 21.341 3.766 -19.177 1.00 47.34 95 ASN A C 1
ATOM 758 O O . ASN A 1 95 ? 22.086 4.597 -18.653 1.00 47.34 95 ASN A O 1
ATOM 762 N N . GLY A 1 96 ? 21.735 2.548 -19.557 1.00 44.19 96 GLY A N 1
ATOM 763 C CA . GLY A 1 96 ? 23.136 2.218 -19.821 1.00 44.19 96 GLY A CA 1
ATOM 764 C C . GLY A 1 96 ? 23.694 3.017 -20.990 1.00 44.19 96 GLY A C 1
ATOM 765 O O . GLY A 1 96 ? 22.884 3.525 -21.802 1.00 44.19 96 GLY A O 1
#

InterPro domains:
  IPR002087 Anti-proliferative protein [PF07742] (2-88)
  IPR002087 Anti-proliferative protein [PR00310] (5-34)
  IPR002087 Anti-proliferative protein [PR00310] (35-64)
  IPR002087 Anti-proliferative protein [PR00310] (65-94)
  IPR002087 Anti-proliferative protein [SM00099] (1-82)
  IPR033332 BTG family [PTHR22978] (1-93)
  IPR036054 BTG-like domain superfamily [G3DSA:3.90.640.90] (1-95)
  IPR036054 BTG-like domain superfamily [SSF160696] (2-91)

Sequence (96 aa):
LDQFASELELAVTAKFDGHWYPQQPSKGSAYRCIVINGKLHPLLEQAAKKVGVSSQIIAKHFPNKLYLWIDPNEVSYRINDQRAIKTLYSAPNTNG

pLDDT: mean 93.92, std 9.34, range [44.19, 98.56]

Foldseek 3Di:
DVQLVVQLVVLLVVQCVVPADLPCFPRCQVSSKAWAAQHHGVSSCRSCVVVVHHVVVVVVVDANTKIWTDTNQWIWIDGDPDPDIGTPGGHPPPDD

Organism: Trichoplax adhaerens (NCBI:txid10228)

Secondary structure (DSSP, 8-state):
-HHHHHHHHHHHHHHHTT---TTSTTTTHHHH-EEEESS--HHHHHHHHHTT--HHHHHTTS-SEEEEEEETTEEEEEETT-SS-EEEEE------